Protein AF-X6K3E1-F1 (afdb_monomer)

Radius of gyration: 50.74 Å; Cα contacts (8 Å, |Δi|>4): 14; chains: 1; bounding box: 127×69×141 Å

Solvent-accessible surface area (backbone atoms only — not comparable to full-atom values): 9242 Å² total; per-residue (Å²): 135,86,85,82,91,82,85,83,83,79,70,87,75,93,77,82,92,71,85,92,72,85,76,89,68,77,78,76,69,74,72,79,69,75,82,66,54,70,68,58,50,52,51,52,53,44,52,52,51,44,54,40,48,75,72,67,48,88,66,53,75,69,54,48,52,50,35,52,56,58,49,54,62,47,53,59,51,51,53,53,50,50,52,55,54,52,53,53,48,54,57,49,50,54,52,51,50,53,51,51,52,53,50,52,53,50,54,53,53,51,53,50,53,51,50,52,53,52,50,52,53,56,69,71,60,63,76,75,81,78,76,74,83,79,82,86,82,82,92,76,91,81,133

Foldseek 3Di:
DDDDDDDDDPDDDPDDPDDPDDDPPPPPPPPPPPPDPPVNVLVVLLVVLLVCVVVVHDDDPVSVVSVVVVVVVVVVVVVVVCVVVVVVVVVVVVVVVVVVVVVVVVVVVVVVVVVVVVVVVVVVPDPPPPPPDDDDDDDDDDD

Mean predicted aligned error: 21.24 Å

pLDDT: mean 70.89, std 20.17, range [39.44, 98.12]

Sequence (143 aa):
MDPAGGKQMNGPSSKAIHAFDGAMTSINAPDATRYVPQEEMRRMEARALIGRHQRGERLTPDQATKVNRASAGRQTTCEALIMVVSDATKTLMVRVMLRVENEICRKLSNNEMDLDHLRSRSLGQSPRASAALMPGGEISKAA

Structure (mmCIF, N/CA/C/O backbone):
data_AF-X6K3E1-F1
#
_entry.id   AF-X6K3E1-F1
#
loop_
_atom_site.group_PDB
_atom_site.id
_atom_site.type_symbol
_atom_site.label_atom_id
_atom_site.label_alt_id
_atom_site.label_comp_id
_atom_site.label_asym_id
_atom_site.label_entity_id
_atom_site.label_seq_id
_atom_site.pdbx_PDB_ins_code
_atom_site.Cartn_x
_atom_site.Cartn_y
_atom_site.Cartn_z
_atom_site.occupancy
_atom_site.B_iso_or_equiv
_atom_site.auth_seq_id
_atom_site.auth_comp_id
_atom_site.auth_asym_id
_atom_site.auth_atom_id
_atom_site.pdbx_PDB_model_num
ATOM 1 N N . MET A 1 1 ? -27.771 -46.961 68.137 1.00 39.44 1 MET A N 1
ATOM 2 C CA . MET A 1 1 ? -27.033 -47.107 66.869 1.00 39.44 1 MET A CA 1
ATOM 3 C C . MET A 1 1 ? -28.040 -46.908 65.757 1.00 39.44 1 MET A C 1
ATOM 5 O O . MET A 1 1 ? -28.927 -47.740 65.647 1.00 39.44 1 MET A O 1
ATOM 9 N N . ASP A 1 2 ? -27.936 -45.823 64.995 1.00 47.94 2 ASP A N 1
ATOM 10 C CA . ASP A 1 2 ? -28.500 -45.782 63.638 1.00 47.94 2 ASP A CA 1
ATOM 11 C C . ASP A 1 2 ? -27.452 -46.372 62.682 1.00 47.94 2 ASP A C 1
ATOM 13 O O . ASP A 1 2 ? -26.254 -46.281 62.988 1.00 47.94 2 ASP A O 1
ATOM 17 N N . PRO A 1 3 ? -27.852 -46.979 61.545 1.00 52.53 3 PRO A N 1
ATOM 18 C CA . PRO A 1 3 ? -27.875 -46.144 60.340 1.00 52.53 3 PRO A CA 1
ATOM 19 C C . PRO A 1 3 ? -28.896 -46.512 59.233 1.00 52.53 3 PRO A C 1
ATOM 21 O O . PRO A 1 3 ? -29.304 -47.653 59.054 1.00 52.53 3 PRO A O 1
ATOM 24 N N . ALA A 1 4 ? -29.151 -45.488 58.408 1.00 44.34 4 ALA A N 1
ATOM 25 C CA . ALA A 1 4 ? -29.271 -45.507 56.941 1.00 44.34 4 ALA A CA 1
ATOM 26 C C . ALA A 1 4 ? -30.528 -46.090 56.248 1.00 44.34 4 ALA A C 1
ATOM 28 O O . ALA A 1 4 ? -30.617 -47.263 55.917 1.00 44.34 4 ALA A O 1
ATOM 29 N N . GLY A 1 5 ? -31.423 -45.176 55.849 1.00 45.31 5 GLY A N 1
ATOM 30 C CA . GLY A 1 5 ? -31.521 -44.697 54.458 1.00 45.31 5 GLY A CA 1
ATOM 31 C C . GLY A 1 5 ? -31.751 -45.708 53.322 1.00 45.31 5 GLY A C 1
ATOM 32 O O . GLY A 1 5 ? -30.819 -46.359 52.863 1.00 45.31 5 GLY A O 1
ATOM 33 N N . GLY A 1 6 ? -32.949 -45.672 52.726 1.00 45.75 6 GLY A N 1
ATOM 34 C CA . GLY A 1 6 ? -33.254 -46.282 51.426 1.00 45.75 6 GLY A CA 1
ATOM 35 C C . GLY A 1 6 ? -34.327 -45.490 50.669 1.00 45.75 6 GLY A C 1
ATOM 36 O O . GLY A 1 6 ? -35.471 -45.411 51.100 1.00 45.75 6 GLY A O 1
ATOM 37 N N . LYS A 1 7 ? -33.926 -44.864 49.558 1.00 55.94 7 LYS A N 1
ATOM 38 C CA . LYS A 1 7 ? -34.712 -43.984 48.675 1.00 55.94 7 LYS A CA 1
ATOM 39 C C . LYS A 1 7 ? -35.914 -44.708 48.042 1.00 55.94 7 LYS A C 1
ATOM 41 O O . LYS A 1 7 ? -35.719 -45.676 47.313 1.00 55.94 7 LYS A O 1
ATOM 46 N N . GLN A 1 8 ? -37.131 -44.182 48.211 1.00 49.69 8 GLN A N 1
ATOM 47 C CA . GLN A 1 8 ? -38.260 -44.507 47.327 1.00 49.69 8 GLN A CA 1
ATOM 48 C C . GLN A 1 8 ? -38.057 -43.806 45.975 1.00 49.69 8 GLN A C 1
ATOM 50 O O . GLN A 1 8 ? -38.070 -42.579 45.893 1.00 49.69 8 GLN A O 1
ATOM 55 N N . MET A 1 9 ? -37.853 -44.581 44.907 1.00 48.12 9 MET A N 1
ATOM 56 C CA . MET A 1 9 ? -37.953 -44.086 43.533 1.00 48.12 9 MET A CA 1
ATOM 57 C C . MET A 1 9 ? -39.432 -43.967 43.150 1.00 48.12 9 MET A C 1
ATOM 59 O O . MET A 1 9 ? -40.046 -44.954 42.755 1.00 48.12 9 MET A O 1
ATOM 63 N N . ASN A 1 10 ? -39.999 -42.763 43.225 1.00 51.59 10 ASN A N 1
ATOM 64 C CA . ASN A 1 10 ? -41.242 -42.453 42.520 1.00 51.59 10 ASN A CA 1
ATOM 65 C C . ASN A 1 10 ? -40.889 -42.080 41.077 1.00 51.59 10 ASN A C 1
ATOM 67 O O . ASN A 1 10 ? -40.448 -40.965 40.802 1.00 51.59 10 ASN A O 1
ATOM 71 N N . GLY A 1 11 ? -41.041 -43.040 40.161 1.00 49.06 11 GLY A N 1
ATOM 72 C CA . GLY A 1 11 ? -40.994 -42.771 38.724 1.00 49.06 11 GLY A CA 1
ATOM 73 C C . GLY A 1 11 ? -42.081 -41.759 38.327 1.00 49.06 11 GLY A C 1
ATOM 74 O O . GLY A 1 11 ? -43.126 -41.702 38.982 1.00 49.06 11 GLY A O 1
ATOM 75 N N . PRO A 1 12 ? -41.859 -40.934 37.289 1.00 53.28 12 PRO A N 1
ATOM 76 C CA . PRO A 1 12 ? -42.822 -39.914 36.896 1.00 53.28 12 PRO A CA 1
ATOM 77 C C . PRO A 1 12 ? -44.143 -40.568 36.463 1.00 53.28 12 PRO A C 1
ATOM 79 O O . PRO A 1 12 ? -44.213 -41.292 35.471 1.00 53.28 12 PRO A O 1
ATOM 82 N N . SER A 1 13 ? -45.189 -40.322 37.255 1.00 48.62 13 SER A N 1
ATOM 83 C CA . SER A 1 13 ? -46.559 -40.765 37.005 1.00 48.62 13 SER A CA 1
ATOM 84 C C . SER A 1 13 ? -47.082 -40.125 35.719 1.00 48.62 13 SER A C 1
ATOM 86 O O . SER A 1 13 ? -47.198 -38.904 35.609 1.00 48.62 13 SER A O 1
ATOM 88 N N . SER A 1 14 ? -47.377 -40.970 34.733 1.00 54.22 14 SER A N 1
ATOM 89 C CA . SER A 1 14 ? -47.824 -40.598 33.391 1.00 54.22 14 SER A CA 1
ATOM 90 C C . SER A 1 14 ? -49.304 -40.191 33.388 1.00 54.22 14 SER A C 1
ATOM 92 O O . SER A 1 14 ? -50.169 -40.927 32.917 1.00 54.22 14 SER A O 1
ATOM 94 N N . LYS A 1 15 ? -49.622 -39.032 33.980 1.00 51.81 15 LYS A N 1
ATOM 95 C CA . LYS A 1 15 ? -50.961 -38.421 33.930 1.00 51.81 15 LYS A CA 1
ATOM 96 C C . LYS A 1 15 ? -50.882 -36.897 33.905 1.00 51.81 15 LYS A C 1
ATOM 98 O O . LYS A 1 15 ? -51.015 -36.254 34.937 1.00 51.81 15 LYS A O 1
ATOM 103 N N . ALA A 1 16 ? -50.710 -36.341 32.710 1.00 50.12 16 ALA A N 1
ATOM 104 C CA . ALA A 1 16 ? -51.165 -34.992 32.375 1.00 50.12 16 ALA A CA 1
ATOM 105 C C . ALA A 1 16 ? -51.190 -34.810 30.847 1.00 50.12 16 ALA A C 1
ATOM 107 O O . ALA A 1 16 ? -50.424 -34.031 30.292 1.00 50.12 16 ALA A O 1
ATOM 108 N N . ILE A 1 17 ? -52.062 -35.541 30.146 1.00 50.56 17 ILE A N 1
ATOM 109 C CA . ILE A 1 17 ? -52.555 -35.066 28.846 1.00 50.56 17 ILE A CA 1
ATOM 110 C C . ILE A 1 17 ? -53.856 -34.335 29.164 1.00 50.56 17 ILE A C 1
ATOM 112 O O . ILE A 1 17 ? -54.919 -34.945 29.238 1.00 50.56 17 ILE A O 1
ATOM 116 N N . HIS A 1 18 ? -53.742 -33.040 29.452 1.00 44.06 18 HIS A N 1
ATOM 117 C CA . HIS A 1 18 ? -54.887 -32.142 29.531 1.00 44.06 18 HIS A CA 1
ATOM 118 C C . HIS A 1 18 ? -54.927 -31.292 28.261 1.00 44.06 18 HIS A C 1
ATOM 120 O O . HIS A 1 18 ? -53.900 -30.826 27.772 1.00 44.06 18 HIS A O 1
ATOM 126 N N . ALA A 1 19 ? -56.132 -31.211 27.707 1.00 43.41 19 ALA A N 1
ATOM 127 C CA . ALA A 1 19 ? -56.486 -30.694 26.399 1.00 43.41 19 ALA A CA 1
ATOM 128 C C . ALA A 1 19 ? -55.899 -29.306 26.094 1.00 43.41 19 ALA A C 1
ATOM 130 O O . ALA A 1 19 ? -56.062 -28.370 26.872 1.00 43.41 19 ALA A O 1
ATOM 131 N N . PHE A 1 20 ? -55.278 -29.176 24.921 1.00 39.69 20 PHE A N 1
ATOM 132 C CA . PHE A 1 20 ? -55.043 -27.887 24.279 1.00 39.69 20 PHE A CA 1
ATOM 133 C C . PHE A 1 20 ? -56.308 -27.508 23.503 1.00 39.69 20 PHE A C 1
ATOM 135 O O . PHE A 1 20 ? -56.482 -27.913 22.356 1.00 39.69 20 PHE A O 1
ATOM 142 N N . ASP A 1 21 ? -57.192 -26.754 24.150 1.00 44.72 21 ASP A N 1
ATOM 143 C CA . ASP A 1 21 ? -58.225 -25.962 23.487 1.00 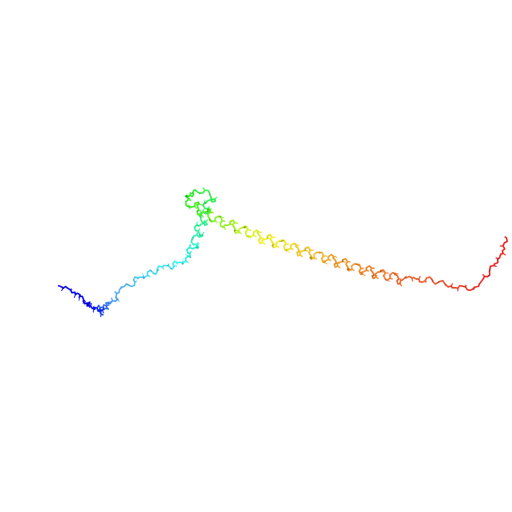44.72 21 ASP A CA 1
ATOM 144 C C . ASP A 1 21 ? -58.009 -24.494 23.873 1.00 44.72 21 ASP A C 1
ATOM 146 O O . ASP A 1 21 ? -57.859 -24.170 25.050 1.00 44.72 21 ASP A O 1
ATOM 150 N N . GLY A 1 22 ? -57.960 -23.624 22.867 1.00 46.22 22 GLY A N 1
ATOM 151 C CA . GLY A 1 22 ? -57.899 -22.175 23.042 1.00 46.22 22 GLY A CA 1
ATOM 152 C C . GLY A 1 22 ? -56.499 -21.567 23.200 1.00 46.22 22 GLY A C 1
ATOM 153 O O . GLY A 1 22 ? -55.802 -21.779 24.183 1.00 46.22 22 GLY A O 1
ATOM 154 N N . ALA A 1 23 ? -56.169 -20.688 22.248 1.00 42.69 23 ALA A N 1
ATOM 155 C CA . ALA A 1 23 ? -55.051 -19.740 22.229 1.00 42.69 23 ALA A CA 1
ATOM 156 C C . ALA A 1 23 ? -53.658 -20.302 21.874 1.00 42.69 23 ALA A C 1
ATOM 158 O O . ALA A 1 23 ? -52.780 -20.466 22.717 1.00 42.69 23 ALA A O 1
ATOM 159 N N . MET A 1 24 ? -53.383 -20.402 20.565 1.00 44.03 24 MET A N 1
ATOM 160 C CA . MET A 1 24 ? -52.052 -20.038 20.064 1.00 44.03 24 MET A CA 1
ATOM 161 C C . MET A 1 24 ? -51.813 -18.553 20.374 1.00 44.03 24 MET A C 1
ATOM 163 O O . MET A 1 24 ? -52.004 -17.682 19.527 1.00 44.03 24 MET A O 1
ATOM 167 N N . THR A 1 25 ? -51.397 -18.237 21.598 1.00 50.31 25 THR A N 1
ATOM 168 C CA . THR A 1 25 ? -50.588 -17.040 21.808 1.00 50.31 25 THR A CA 1
ATOM 169 C C . THR A 1 25 ? -49.290 -17.301 21.071 1.00 50.31 25 THR A C 1
ATOM 171 O O . THR A 1 25 ? -48.573 -18.243 21.417 1.00 50.31 25 THR A O 1
ATOM 174 N N . SER A 1 26 ? -49.032 -16.524 20.019 1.00 50.25 26 SER A N 1
ATOM 175 C CA . SER A 1 26 ? -47.771 -16.538 19.290 1.00 50.25 26 SER A CA 1
ATOM 176 C C . SER A 1 26 ? -46.632 -16.651 20.294 1.00 50.25 26 SER A C 1
ATOM 178 O O . SER A 1 26 ? -46.437 -15.756 21.121 1.00 50.25 26 SER A O 1
ATOM 180 N N . ILE A 1 27 ? -45.890 -17.753 20.245 1.00 48.09 27 ILE A N 1
ATOM 181 C CA . ILE A 1 27 ? -44.563 -17.771 20.834 1.00 48.09 27 ILE A CA 1
ATOM 182 C C . ILE A 1 27 ? -43.837 -16.671 20.067 1.00 48.09 27 ILE A C 1
ATOM 184 O O . ILE A 1 27 ? -43.539 -16.843 18.886 1.00 48.09 27 ILE A O 1
ATOM 188 N N . ASN A 1 28 ? -43.657 -15.509 20.699 1.00 48.97 28 ASN A N 1
ATOM 189 C CA . ASN A 1 28 ? -42.693 -14.515 20.260 1.00 48.97 28 ASN A CA 1
ATOM 190 C C . ASN A 1 28 ? -41.359 -15.255 20.259 1.00 48.97 28 ASN A C 1
ATOM 192 O O . ASN A 1 28 ? -40.692 -15.334 21.290 1.00 48.97 28 ASN A O 1
ATOM 196 N N . ALA A 1 29 ? -41.005 -15.873 19.132 1.00 47.12 29 ALA A N 1
ATOM 197 C CA . ALA A 1 29 ? -39.631 -16.232 18.875 1.00 47.12 29 ALA A CA 1
ATOM 198 C C . ALA A 1 29 ? -38.879 -14.909 19.039 1.00 47.12 29 ALA A C 1
ATOM 200 O O . ALA A 1 29 ? -39.219 -13.960 18.324 1.00 47.12 29 ALA A O 1
ATOM 201 N N . PRO A 1 30 ? -37.977 -14.769 20.031 1.00 51.47 30 PRO A N 1
ATOM 202 C CA . PRO A 1 30 ? -37.182 -13.565 20.119 1.00 51.47 30 PRO A CA 1
ATOM 203 C C . PRO A 1 30 ? -36.501 -13.439 18.766 1.00 51.47 30 PRO A C 1
ATOM 205 O O . PRO A 1 30 ? -35.805 -14.362 18.333 1.00 51.47 30 PRO A O 1
ATOM 208 N N . ASP A 1 31 ? -36.832 -12.340 18.090 1.00 50.19 31 ASP A N 1
ATOM 209 C CA . ASP A 1 31 ? -36.294 -11.944 16.801 1.00 50.19 31 ASP A CA 1
ATOM 210 C C . ASP A 1 31 ? -34.815 -12.300 16.813 1.00 50.19 31 ASP A C 1
ATOM 212 O O . ASP A 1 31 ? -34.125 -11.943 17.776 1.00 50.19 31 ASP A O 1
ATOM 216 N N . ALA A 1 32 ? -34.386 -13.133 15.861 1.00 48.12 32 ALA A N 1
ATOM 217 C CA . ALA A 1 32 ? -33.066 -13.737 15.859 1.00 48.12 32 ALA A CA 1
ATOM 218 C C . ALA A 1 32 ? -32.044 -12.606 15.915 1.00 48.12 32 ALA A C 1
ATOM 220 O O . ALA A 1 32 ? -31.689 -12.004 14.901 1.00 48.12 32 ALA A O 1
ATOM 221 N N . THR A 1 33 ? -31.622 -12.278 17.135 1.00 55.44 33 THR A N 1
ATOM 222 C CA . THR A 1 33 ? -30.637 -11.254 17.412 1.00 55.44 33 THR A CA 1
ATOM 223 C C . THR A 1 33 ? -29.407 -11.746 16.695 1.00 55.44 33 THR A C 1
ATOM 225 O O . THR A 1 33 ? -28.785 -12.730 17.090 1.00 55.44 33 THR A O 1
ATOM 228 N N . ARG A 1 34 ? -29.145 -11.124 15.545 1.00 58.59 34 ARG A N 1
ATOM 229 C CA . ARG A 1 34 ? -27.984 -11.361 14.704 1.00 58.59 34 ARG A CA 1
ATOM 230 C C . ARG A 1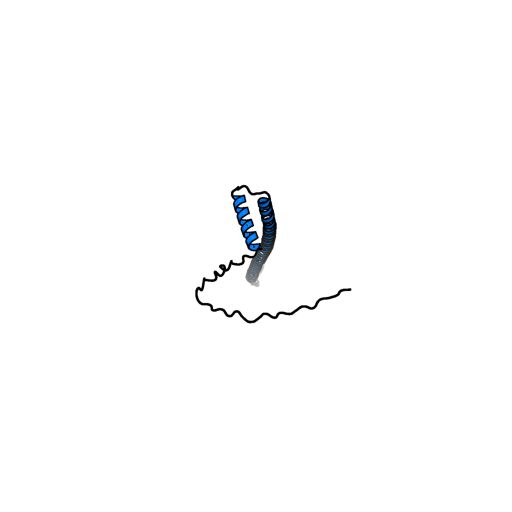 34 ? -26.799 -11.419 15.654 1.00 58.59 34 ARG A C 1
ATOM 232 O O . ARG A 1 34 ? -26.464 -10.396 16.244 1.00 58.59 34 ARG A O 1
ATOM 239 N N . TYR A 1 35 ? -26.261 -12.615 15.897 1.00 60.00 35 TYR A N 1
ATOM 240 C CA . TYR A 1 35 ? -25.171 -12.791 16.845 1.00 60.00 35 TYR A CA 1
ATOM 241 C C . TYR A 1 35 ? -24.000 -11.984 16.301 1.00 60.00 35 TYR A C 1
ATOM 243 O O . TYR A 1 35 ? -23.347 -12.395 15.346 1.00 60.00 35 TYR A O 1
ATOM 251 N N . VAL A 1 36 ? -23.801 -10.786 16.845 1.00 64.81 36 VAL A N 1
ATOM 252 C CA . VAL A 1 36 ? -22.625 -9.979 16.562 1.00 64.81 36 VAL A CA 1
ATOM 253 C C . VAL A 1 36 ? -21.546 -10.551 17.466 1.00 64.81 36 VAL A C 1
ATOM 255 O O . VAL A 1 36 ? -21.695 -10.474 18.692 1.00 64.81 36 VAL A O 1
ATOM 258 N N . PRO A 1 37 ? -20.477 -11.149 16.912 1.00 81.69 37 PRO A N 1
ATOM 259 C CA . PRO A 1 37 ? -19.375 -11.637 17.720 1.00 81.69 37 PRO A CA 1
ATOM 260 C C . PRO A 1 37 ? -18.907 -10.532 18.669 1.00 81.69 37 PRO A C 1
ATOM 262 O O . PRO A 1 37 ? -18.795 -9.369 18.278 1.00 81.69 37 PRO A O 1
ATOM 265 N N . GLN A 1 38 ? -18.623 -10.880 19.923 1.00 79.06 38 GLN A N 1
ATOM 266 C CA . GLN A 1 38 ? -18.289 -9.912 20.978 1.00 79.06 38 GLN A CA 1
ATOM 267 C C . GLN A 1 38 ? -17.149 -8.951 20.577 1.00 79.06 38 GLN A C 1
ATOM 269 O O . GLN A 1 38 ? -17.113 -7.791 20.986 1.00 79.06 38 GLN A O 1
ATOM 274 N N . GLU A 1 39 ? -16.233 -9.424 19.733 1.00 75.50 39 GLU A N 1
ATOM 275 C CA . GLU A 1 39 ? -15.142 -8.636 19.161 1.00 75.50 39 GLU A CA 1
ATOM 276 C C . GLU A 1 39 ? -15.619 -7.576 18.151 1.00 75.50 39 GLU A C 1
ATOM 278 O O . GLU A 1 39 ? -15.093 -6.465 18.117 1.00 75.50 39 GLU A O 1
ATOM 283 N N . GLU A 1 40 ? -16.641 -7.868 17.350 1.00 79.75 40 GLU A N 1
ATOM 284 C CA . GLU A 1 40 ? -17.221 -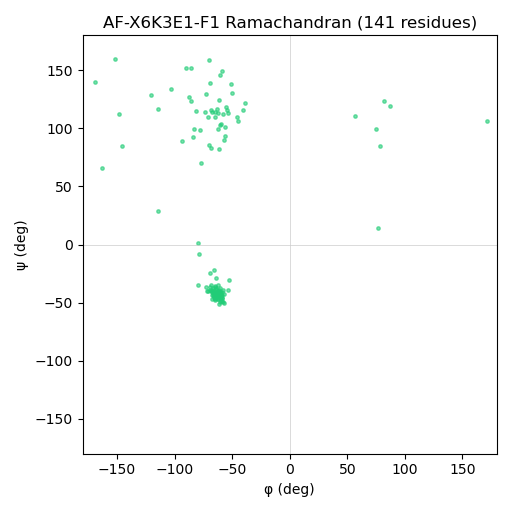6.905 16.412 1.00 79.75 40 GLU A CA 1
ATOM 285 C C . GLU A 1 40 ? -17.993 -5.803 17.150 1.00 79.75 40 GLU A C 1
ATOM 287 O O . GLU A 1 40 ? -17.829 -4.621 16.838 1.00 79.75 40 GLU A O 1
ATOM 292 N N . MET A 1 41 ? -18.729 -6.164 18.204 1.00 82.19 41 MET A N 1
ATOM 293 C CA . MET A 1 41 ? -19.396 -5.200 19.086 1.00 82.19 41 MET A CA 1
ATOM 294 C C . MET A 1 41 ? -18.378 -4.261 19.749 1.00 82.19 41 MET A C 1
ATOM 296 O O . MET A 1 41 ? -18.507 -3.038 19.678 1.00 82.19 41 MET A O 1
ATOM 300 N N . ARG A 1 42 ? -17.283 -4.823 20.276 1.00 80.62 42 ARG A N 1
A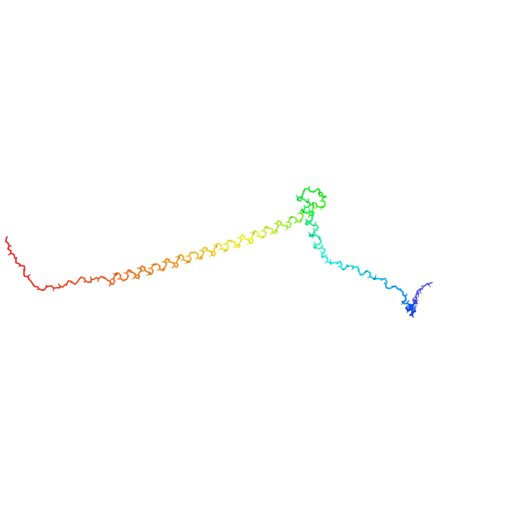TOM 301 C CA . ARG A 1 42 ? -16.164 -4.060 20.849 1.00 80.62 42 ARG A CA 1
ATOM 302 C C . ARG A 1 42 ? -15.537 -3.096 19.836 1.00 80.62 42 ARG A C 1
ATOM 304 O O . ARG A 1 42 ? -15.209 -1.959 20.183 1.00 80.62 42 ARG A O 1
ATOM 311 N N . ARG A 1 43 ? -15.372 -3.516 18.575 1.00 80.38 43 ARG A N 1
ATOM 312 C CA . ARG A 1 43 ? -14.855 -2.653 17.495 1.00 80.38 43 ARG A CA 1
ATOM 313 C C . ARG A 1 43 ? -15.817 -1.524 17.154 1.00 80.38 43 ARG A C 1
ATOM 315 O O . ARG A 1 43 ? -15.364 -0.407 16.900 1.00 80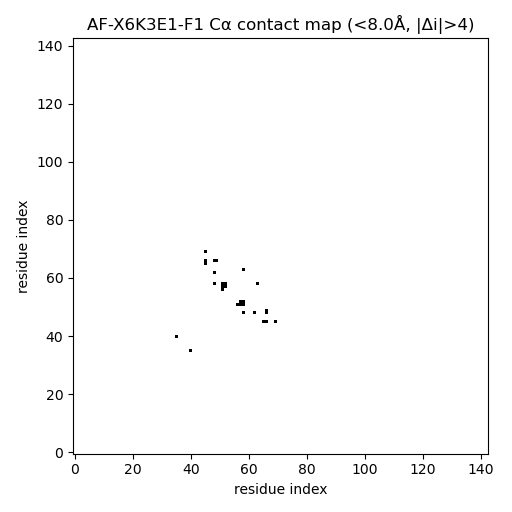.38 43 ARG A O 1
ATOM 322 N N . MET A 1 44 ? -17.117 -1.798 17.139 1.00 83.00 44 MET A N 1
ATOM 323 C CA . MET A 1 44 ? -18.145 -0.797 16.871 1.00 83.00 44 MET A CA 1
ATOM 324 C C . MET A 1 44 ? -18.173 0.274 17.969 1.00 83.00 44 MET A C 1
ATOM 326 O O . MET A 1 44 ? -18.107 1.465 17.662 1.00 83.00 44 MET A O 1
ATOM 330 N N . GLU A 1 45 ? -18.144 -0.140 19.238 1.00 85.81 45 GLU A N 1
ATOM 331 C CA . GLU A 1 45 ? -18.047 0.766 20.389 1.00 85.81 45 GLU A CA 1
ATOM 332 C C . GLU A 1 45 ? -16.781 1.630 20.340 1.00 85.81 45 GLU A C 1
ATOM 334 O O . GLU A 1 45 ? -16.843 2.847 20.522 1.00 85.81 45 GLU A O 1
ATOM 339 N N . ALA A 1 46 ? -15.624 1.028 20.042 1.00 83.94 46 ALA A N 1
ATOM 340 C CA . ALA A 1 46 ? -14.366 1.761 19.933 1.00 83.94 46 ALA A CA 1
ATOM 341 C C . ALA A 1 46 ? -14.410 2.814 18.813 1.00 83.94 46 ALA A C 1
ATOM 343 O O . ALA A 1 46 ? -13.953 3.940 19.006 1.00 83.94 46 ALA A O 1
ATOM 344 N N . ARG A 1 47 ? -14.999 2.484 17.654 1.00 84.94 47 ARG A N 1
ATOM 345 C CA . ARG A 1 47 ? -15.181 3.435 16.542 1.00 84.94 47 ARG A CA 1
ATOM 346 C C . ARG A 1 47 ? -16.099 4.593 16.930 1.00 84.94 47 ARG A C 1
ATOM 348 O O . ARG A 1 47 ? -15.776 5.737 16.619 1.00 84.94 47 ARG A O 1
ATOM 355 N N . ALA A 1 48 ? -17.194 4.314 17.637 1.00 87.75 48 ALA A N 1
ATOM 356 C CA . ALA A 1 48 ? -18.101 5.347 18.126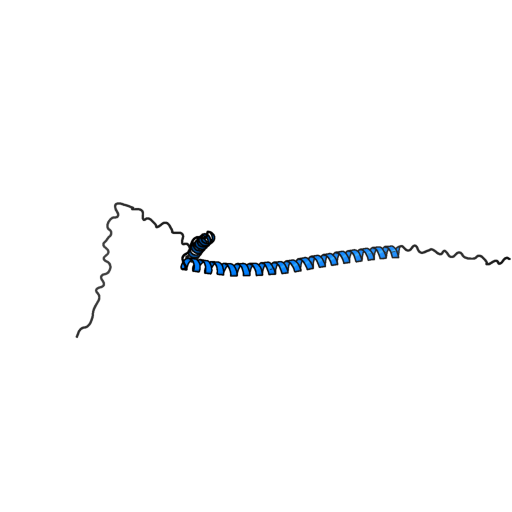 1.00 87.75 48 ALA A CA 1
ATOM 357 C C . ALA A 1 48 ? -17.400 6.295 19.115 1.00 87.75 48 ALA A C 1
ATOM 359 O O . ALA A 1 48 ? -17.511 7.514 18.980 1.00 87.75 48 ALA A O 1
ATOM 360 N N . LEU A 1 49 ? -16.619 5.755 20.058 1.00 90.62 49 LEU A N 1
ATOM 361 C CA . LEU A 1 49 ? -15.845 6.551 21.017 1.00 90.62 49 LEU A CA 1
ATOM 362 C C . LEU A 1 49 ? -14.766 7.407 20.342 1.00 90.62 49 LEU A C 1
ATOM 364 O O . LEU A 1 49 ? -14.613 8.571 20.701 1.00 90.62 49 LEU A O 1
ATOM 368 N N . ILE A 1 50 ? -14.064 6.873 19.337 1.00 87.38 50 ILE A N 1
ATOM 369 C CA . ILE A 1 50 ? -13.100 7.645 18.534 1.00 87.38 50 ILE A CA 1
ATOM 370 C C . ILE A 1 50 ? -13.806 8.803 17.816 1.00 87.38 50 ILE A C 1
ATOM 372 O O . ILE A 1 50 ? -13.309 9.925 17.841 1.00 87.38 50 ILE A O 1
ATOM 376 N N . GLY A 1 51 ? -14.979 8.563 17.222 1.00 86.00 51 GLY A N 1
ATOM 377 C CA . GLY A 1 51 ? -15.757 9.615 16.562 1.00 86.00 51 GLY A CA 1
ATOM 378 C C . GLY A 1 51 ? -16.200 10.722 17.526 1.00 86.00 51 GLY A C 1
ATOM 379 O O . GLY A 1 51 ? -16.115 11.898 17.187 1.00 86.00 51 GLY A O 1
ATOM 380 N N . ARG A 1 52 ? -16.618 10.362 18.747 1.00 88.62 52 ARG A N 1
ATOM 381 C CA . ARG A 1 52 ? -16.935 11.330 19.816 1.00 88.62 52 ARG A CA 1
ATOM 382 C C . ARG A 1 52 ? -15.704 12.136 20.231 1.00 88.62 52 ARG A C 1
ATOM 384 O O . ARG A 1 52 ? -15.780 13.357 20.329 1.00 88.62 52 ARG A O 1
ATOM 391 N N . HIS A 1 53 ? -14.564 11.467 20.402 1.00 88.19 53 HIS A N 1
ATOM 392 C CA . HIS A 1 53 ? -13.296 12.116 20.731 1.00 88.19 53 HIS A CA 1
ATOM 393 C C . HIS A 1 53 ? -12.869 13.135 19.663 1.00 88.19 53 HIS A C 1
ATOM 395 O O . HIS A 1 53 ? -12.501 14.254 20.000 1.00 88.19 53 HIS A O 1
ATOM 401 N N . GLN A 1 54 ? -12.978 12.780 18.377 1.00 86.94 54 GLN A N 1
ATOM 402 C CA . GLN A 1 54 ? -12.640 13.663 17.251 1.00 86.94 54 GLN A CA 1
ATOM 403 C C . GLN A 1 54 ? -13.539 14.902 17.162 1.00 86.94 54 GLN A C 1
ATOM 405 O O . GLN A 1 54 ? -13.091 15.949 16.708 1.00 86.94 54 GLN A O 1
ATOM 410 N N . ARG A 1 55 ? -14.791 14.802 17.622 1.00 91.81 55 ARG A N 1
ATOM 411 C CA . ARG A 1 55 ? -15.713 15.942 17.738 1.00 91.81 55 ARG A CA 1
ATOM 412 C C . ARG A 1 55 ? -15.474 16.804 18.983 1.00 91.81 55 ARG A C 1
ATOM 414 O O . ARG A 1 55 ? -16.211 17.759 19.199 1.00 91.81 55 ARG A O 1
ATOM 421 N N . GLY A 1 56 ? -14.479 16.473 19.809 1.00 86.19 56 GLY A N 1
ATOM 422 C CA . GLY A 1 56 ? -14.169 17.200 21.041 1.00 86.19 56 GLY A CA 1
ATOM 423 C C . GLY A 1 56 ? -15.126 16.909 22.200 1.00 86.19 56 GLY A C 1
ATOM 424 O O . GLY A 1 56 ? -15.132 17.643 23.186 1.00 86.19 56 GLY A O 1
ATOM 425 N N . GLU A 1 57 ? -15.940 15.851 22.118 1.00 90.06 57 GLU A N 1
ATOM 426 C CA . GLU A 1 57 ? -16.825 15.475 23.219 1.00 90.06 57 GLU A CA 1
ATOM 427 C C . GLU A 1 57 ? -16.017 14.952 24.415 1.00 90.06 57 GLU A C 1
ATOM 429 O O . GLU A 1 57 ? -15.076 14.164 24.269 1.00 90.06 57 GLU A O 1
ATOM 434 N N . ARG A 1 58 ? -16.416 15.352 25.628 1.00 89.69 58 ARG A N 1
ATOM 435 C CA . ARG A 1 58 ? -15.760 14.905 26.859 1.00 89.69 58 ARG A CA 1
ATOM 436 C C . ARG A 1 58 ? -16.020 13.414 27.078 1.00 89.69 58 ARG A C 1
ATOM 438 O O . ARG A 1 58 ? -17.156 12.991 27.284 1.00 89.69 58 ARG A O 1
ATOM 445 N N . LEU A 1 59 ? -14.949 12.629 27.047 1.00 89.75 59 LEU A N 1
ATOM 446 C CA . LEU A 1 59 ? -14.969 11.209 27.378 1.00 89.75 59 LEU A CA 1
ATOM 447 C C . LEU A 1 59 ? -14.707 10.997 28.869 1.00 89.75 59 LEU A C 1
ATOM 449 O O . LEU A 1 59 ? -14.006 11.784 29.510 1.00 89.75 59 LEU A O 1
ATOM 453 N N . THR A 1 60 ? -15.238 9.906 29.418 1.00 92.19 60 THR A N 1
ATOM 454 C CA . THR A 1 60 ? -14.826 9.447 30.750 1.00 92.19 60 THR A CA 1
ATOM 455 C C . THR A 1 60 ? -13.390 8.898 30.709 1.00 92.19 60 THR A C 1
ATOM 457 O O . THR A 1 60 ? -12.922 8.497 29.637 1.00 92.19 60 THR A O 1
ATOM 460 N N . PRO A 1 61 ? -12.674 8.828 31.847 1.00 90.19 61 PRO A N 1
ATOM 461 C CA . PRO A 1 61 ? -11.318 8.265 31.893 1.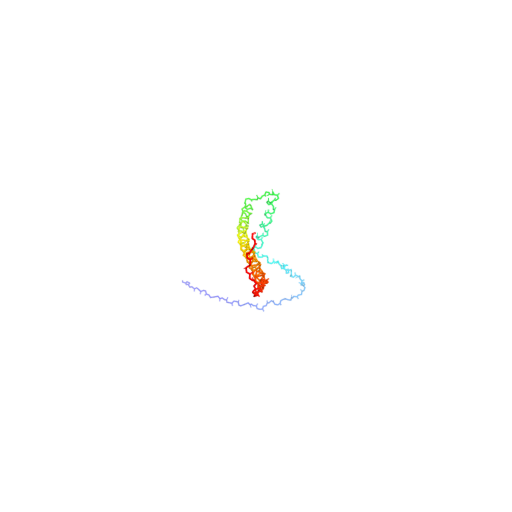00 90.19 61 PRO A CA 1
ATOM 462 C C . PRO A 1 61 ? -11.2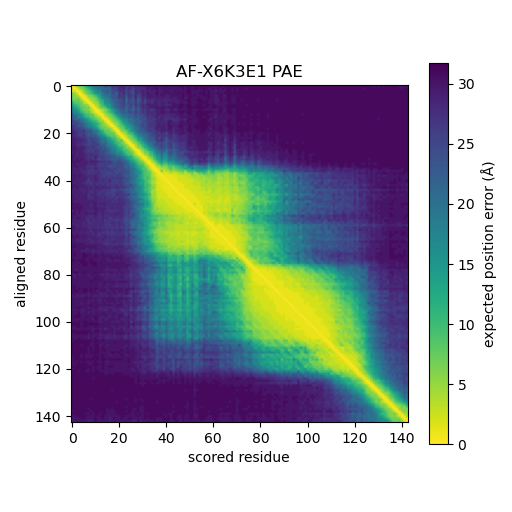18 6.847 31.302 1.00 90.19 61 PRO A C 1
ATOM 464 O O . PRO A 1 61 ? -10.299 6.539 30.536 1.00 90.19 61 PRO A O 1
ATOM 467 N N . ASP A 1 62 ? -12.219 6.004 31.563 1.00 89.44 62 ASP A N 1
ATOM 468 C CA . ASP A 1 62 ? -12.282 4.641 31.023 1.00 89.44 62 ASP A CA 1
ATOM 469 C C . ASP A 1 62 ? -12.487 4.628 29.503 1.00 89.44 62 ASP A C 1
ATOM 471 O O . ASP A 1 62 ? -11.879 3.833 28.781 1.00 89.44 62 ASP A O 1
ATOM 475 N N . GLN A 1 63 ? -13.320 5.537 28.987 1.00 89.50 63 GLN A N 1
ATOM 476 C CA . GLN A 1 63 ? -13.550 5.699 27.550 1.00 89.50 63 GLN A CA 1
ATOM 477 C C . GLN A 1 63 ? -12.299 6.222 26.837 1.00 89.50 63 GLN A C 1
ATOM 479 O O . GLN A 1 63 ? -11.956 5.718 25.768 1.00 89.50 63 GLN A O 1
ATOM 484 N N . ALA A 1 64 ? -11.582 7.172 27.440 1.00 86.12 64 ALA A N 1
ATOM 485 C CA . ALA A 1 64 ? -10.317 7.678 26.914 1.00 86.12 64 ALA A CA 1
ATOM 486 C C . ALA A 1 64 ? -9.253 6.570 26.851 1.00 86.12 64 ALA A C 1
ATOM 488 O O . ALA A 1 64 ? -8.579 6.411 25.836 1.00 86.12 64 ALA A O 1
ATOM 489 N N . THR A 1 65 ? -9.170 5.725 27.882 1.00 86.00 65 THR A N 1
ATOM 490 C CA . THR A 1 65 ? -8.273 4.557 27.895 1.00 86.00 65 THR A CA 1
ATOM 491 C C . THR A 1 65 ? -8.589 3.577 26.760 1.00 86.00 65 THR A C 1
ATOM 493 O O . THR A 1 65 ? -7.680 3.083 26.087 1.00 86.00 65 THR A O 1
ATOM 496 N N . LYS A 1 66 ? -9.878 3.318 26.497 1.00 84.75 66 LYS A N 1
ATOM 497 C CA . LYS A 1 66 ? -10.316 2.478 25.368 1.00 84.75 66 LYS A CA 1
ATOM 498 C C . LYS A 1 66 ? -9.926 3.084 24.016 1.00 84.75 66 LYS A C 1
ATOM 500 O O . LYS A 1 66 ? -9.429 2.355 23.158 1.00 84.75 66 LYS A O 1
ATOM 505 N N . VAL A 1 67 ? -10.104 4.395 23.840 1.00 84.25 67 VAL A N 1
ATOM 506 C CA . VAL A 1 67 ? -9.692 5.118 22.625 1.00 84.25 67 VAL A CA 1
ATOM 507 C C . VAL A 1 67 ? -8.179 5.045 22.435 1.00 84.25 67 VAL A C 1
ATOM 509 O O . VAL A 1 67 ? -7.732 4.671 21.357 1.00 84.25 67 VAL A O 1
ATOM 512 N N . ASN A 1 68 ? -7.388 5.298 23.479 1.00 82.62 68 ASN A N 1
ATOM 513 C CA . ASN A 1 68 ? -5.926 5.240 23.409 1.00 82.62 68 ASN A CA 1
ATOM 514 C C . ASN A 1 68 ? -5.423 3.849 23.006 1.00 82.62 68 ASN A C 1
ATOM 516 O O . ASN A 1 68 ? -4.581 3.731 22.118 1.00 82.62 68 ASN A O 1
ATOM 520 N N . ARG A 1 69 ? -5.989 2.783 23.588 1.00 79.81 69 ARG A N 1
ATOM 521 C CA . ARG A 1 69 ? -5.643 1.400 23.227 1.00 79.81 69 ARG A CA 1
ATOM 522 C C . ARG A 1 69 ? -6.010 1.074 21.773 1.00 79.81 69 ARG A C 1
ATOM 524 O O . ARG A 1 69 ? -5.224 0.443 21.072 1.00 79.81 69 ARG A O 1
ATOM 531 N N . ALA A 1 70 ? -7.179 1.518 21.306 1.00 76.25 70 ALA A N 1
ATOM 532 C CA . ALA A 1 70 ? -7.610 1.320 19.922 1.00 76.25 70 ALA A CA 1
ATOM 533 C C . ALA A 1 70 ? -6.762 2.122 18.915 1.00 76.25 70 ALA A C 1
ATOM 535 O O . ALA A 1 70 ? -6.499 1.644 17.812 1.00 76.25 70 ALA A O 1
ATOM 536 N N . SER A 1 71 ? -6.315 3.320 19.294 1.00 71.62 71 SER A N 1
ATOM 537 C CA . SER A 1 71 ? -5.444 4.177 18.484 1.00 71.62 71 SER A CA 1
ATOM 538 C C . SER A 1 71 ? -4.015 3.640 18.401 1.00 71.62 71 SER A C 1
ATOM 540 O O . SER A 1 71 ? -3.441 3.628 17.314 1.00 71.62 71 SER A O 1
ATOM 542 N N . ALA A 1 72 ? -3.464 3.118 19.501 1.00 66.94 72 ALA A N 1
ATOM 543 C CA . ALA A 1 72 ? -2.144 2.484 19.515 1.00 66.94 72 ALA A CA 1
ATOM 544 C C . ALA A 1 72 ? -2.083 1.271 18.568 1.00 66.94 72 ALA A C 1
ATOM 546 O O . ALA A 1 72 ? -1.135 1.125 17.803 1.00 66.94 72 ALA A O 1
ATOM 547 N N . GLY A 1 73 ? -3.142 0.453 18.529 1.00 65.00 73 GLY A N 1
ATOM 548 C CA . GLY A 1 73 ? -3.247 -0.658 17.575 1.00 65.00 73 GLY A CA 1
ATOM 549 C C . GLY A 1 73 ? -3.340 -0.227 16.103 1.00 65.00 73 GLY A C 1
ATOM 550 O O . GLY A 1 73 ? -3.020 -1.017 15.223 1.00 65.00 73 GLY A O 1
ATOM 551 N N . ARG A 1 74 ? -3.753 1.015 15.805 1.00 62.47 74 ARG A N 1
ATOM 552 C CA . ARG A 1 74 ? -3.717 1.560 14.435 1.00 62.47 74 ARG A CA 1
ATOM 553 C C . ARG A 1 74 ? -2.325 2.040 14.037 1.00 62.47 74 ARG A C 1
ATOM 555 O O . ARG A 1 74 ? -1.959 1.901 12.872 1.00 62.47 74 ARG A O 1
ATOM 562 N N . GLN A 1 75 ? -1.556 2.587 14.978 1.00 60.88 75 GLN A N 1
ATOM 563 C CA . GLN A 1 75 ? -0.195 3.061 14.705 1.00 60.88 75 GLN A CA 1
ATOM 564 C C . GLN A 1 75 ? 0.699 1.916 14.219 1.00 60.88 75 GLN A C 1
ATOM 566 O O . GLN A 1 75 ? 1.318 2.042 13.166 1.00 60.88 75 GLN A O 1
ATOM 571 N N . THR A 1 76 ? 0.635 0.755 14.877 1.00 65.06 76 THR A N 1
ATOM 572 C CA . THR A 1 76 ? 1.398 -0.436 14.465 1.00 65.06 76 THR A CA 1
ATOM 573 C C . THR A 1 76 ? 1.005 -0.941 13.072 1.00 65.06 76 THR A C 1
ATOM 575 O O . THR A 1 76 ? 1.856 -1.391 12.307 1.00 65.06 76 THR A O 1
ATOM 578 N N . THR A 1 77 ? -0.273 -0.826 12.686 1.00 71.88 77 THR A N 1
ATOM 579 C CA . THR A 1 77 ? -0.720 -1.203 11.334 1.00 71.88 77 THR A CA 1
ATOM 580 C C . THR A 1 77 ? -0.272 -0.218 10.256 1.00 71.88 77 THR A C 1
ATOM 582 O O . THR A 1 77 ? 0.087 -0.648 9.163 1.00 71.88 77 THR A O 1
ATOM 585 N N . CYS A 1 78 ? -0.248 1.088 10.544 1.00 77.56 78 CYS A N 1
ATOM 586 C CA . CYS A 1 78 ? 0.258 2.084 9.597 1.00 77.56 78 CYS A CA 1
ATOM 587 C C . CYS A 1 78 ? 1.761 1.915 9.366 1.00 77.56 78 CYS A C 1
ATOM 589 O O . CYS A 1 78 ? 2.198 1.940 8.220 1.00 77.56 78 CYS A O 1
ATOM 591 N N . GLU A 1 79 ? 2.542 1.688 10.423 1.00 78.00 79 GLU A N 1
ATOM 592 C CA . GLU A 1 79 ? 3.980 1.418 10.312 1.00 78.00 79 GLU A CA 1
ATOM 593 C C . GLU A 1 79 ? 4.259 0.171 9.467 1.00 78.00 79 GLU A C 1
ATOM 595 O O . GLU A 1 79 ? 5.080 0.214 8.551 1.00 78.00 79 GLU A O 1
ATOM 600 N N . ALA A 1 80 ? 3.513 -0.915 9.695 1.00 79.69 80 ALA A N 1
ATOM 601 C CA . ALA A 1 80 ? 3.617 -2.126 8.884 1.00 79.69 80 ALA A CA 1
ATOM 602 C C . ALA A 1 80 ? 3.298 -1.870 7.400 1.00 79.69 80 ALA A C 1
ATOM 604 O O . ALA A 1 80 ? 4.030 -2.329 6.522 1.00 79.69 80 ALA A O 1
ATOM 605 N N . LEU A 1 81 ? 2.245 -1.100 7.105 1.00 88.44 81 LEU A N 1
ATOM 606 C CA . LEU A 1 81 ? 1.895 -0.732 5.730 1.00 88.44 81 LEU A CA 1
ATOM 607 C C . LEU A 1 81 ? 2.969 0.147 5.078 1.00 88.44 81 LEU A C 1
ATOM 609 O O . LEU A 1 81 ? 3.304 -0.070 3.915 1.00 88.44 81 LEU A O 1
ATOM 613 N N . ILE A 1 82 ? 3.541 1.100 5.818 1.00 91.38 82 ILE A N 1
ATOM 614 C CA . ILE A 1 82 ? 4.629 1.957 5.330 1.00 91.38 82 ILE A CA 1
ATOM 615 C C . ILE A 1 82 ? 5.852 1.113 4.965 1.00 91.38 82 ILE A C 1
ATOM 617 O O . ILE A 1 82 ? 6.430 1.326 3.901 1.00 91.38 82 ILE A O 1
ATOM 621 N N . MET A 1 83 ? 6.221 0.132 5.794 1.00 90.75 83 MET A N 1
ATOM 622 C CA . MET A 1 83 ? 7.333 -0.775 5.490 1.00 90.75 83 MET A CA 1
ATOM 623 C C . MET A 1 83 ? 7.081 -1.569 4.203 1.00 90.75 83 MET A C 1
ATOM 625 O O . MET A 1 83 ? 7.921 -1.555 3.305 1.00 90.75 83 MET A O 1
ATOM 629 N N . VAL A 1 84 ? 5.901 -2.186 4.065 1.00 93.12 84 VAL A N 1
ATOM 630 C CA . VAL A 1 84 ? 5.546 -2.980 2.873 1.00 93.12 84 VAL A CA 1
ATOM 631 C C . VAL A 1 84 ? 5.551 -2.124 1.603 1.00 93.12 84 VAL A C 1
ATOM 633 O O . VAL A 1 84 ? 6.110 -2.531 0.583 1.00 93.12 84 VAL A O 1
ATOM 636 N N . VAL A 1 85 ? 4.962 -0.926 1.653 1.00 93.81 85 VAL A N 1
ATOM 637 C CA . VAL A 1 85 ? 4.929 -0.007 0.504 1.00 93.81 85 VAL A CA 1
ATOM 638 C C . VAL A 1 85 ? 6.333 0.492 0.159 1.00 93.81 85 VAL A C 1
ATOM 640 O O . VAL A 1 85 ? 6.693 0.543 -1.019 1.00 93.81 85 VAL A O 1
ATOM 643 N N . SER A 1 86 ? 7.144 0.830 1.165 1.00 95.81 86 SER A N 1
ATOM 644 C CA . SER A 1 86 ? 8.527 1.280 0.977 1.00 95.81 86 SER A CA 1
ATOM 645 C C . SER A 1 86 ? 9.367 0.212 0.280 1.00 95.81 86 SER A C 1
ATOM 647 O O . SER A 1 86 ? 10.018 0.495 -0.728 1.00 95.81 86 SER A O 1
ATOM 649 N N . ASP A 1 87 ? 9.298 -1.033 0.745 1.00 95.38 87 ASP A N 1
ATOM 650 C CA . ASP A 1 87 ? 10.068 -2.128 0.159 1.00 95.38 87 ASP A CA 1
ATOM 651 C C . ASP A 1 87 ? 9.606 -2.467 -1.259 1.00 95.38 87 ASP A C 1
ATOM 653 O O . ASP A 1 87 ? 10.437 -2.560 -2.166 1.00 95.38 87 ASP A O 1
ATOM 657 N N . ALA A 1 88 ? 8.293 -2.525 -1.506 1.00 95.31 88 ALA A N 1
ATOM 658 C CA . ALA A 1 88 ? 7.762 -2.718 -2.855 1.00 95.31 88 ALA A CA 1
ATOM 659 C C . ALA A 1 88 ? 8.233 -1.619 -3.827 1.00 95.31 88 ALA A C 1
ATOM 661 O O . ALA A 1 88 ? 8.576 -1.910 -4.979 1.00 95.31 88 ALA A O 1
ATOM 662 N N . THR A 1 89 ? 8.299 -0.370 -3.355 1.00 97.06 89 THR A N 1
ATOM 663 C CA . THR A 1 89 ? 8.757 0.783 -4.143 1.00 97.06 89 THR A CA 1
ATOM 664 C C . THR A 1 89 ? 10.237 0.661 -4.499 1.00 97.06 89 THR A C 1
ATOM 666 O O . THR A 1 89 ? 10.596 0.807 -5.669 1.00 97.06 89 THR A O 1
ATOM 669 N N . LYS A 1 90 ? 11.098 0.309 -3.534 1.00 97.06 90 LYS A N 1
ATOM 670 C CA . LYS A 1 90 ? 12.531 0.069 -3.786 1.00 97.06 90 LYS A CA 1
ATOM 671 C C . LYS A 1 90 ? 12.732 -1.046 -4.812 1.00 97.06 90 LYS A C 1
ATOM 673 O O . LYS A 1 90 ? 13.4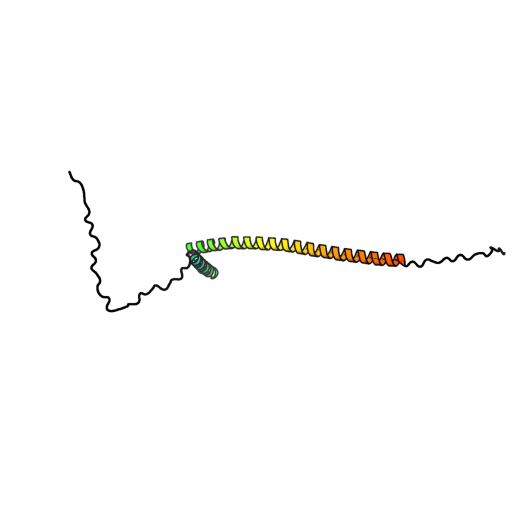83 -0.880 -5.771 1.00 97.06 90 LYS A O 1
ATOM 678 N N . THR A 1 91 ? 12.019 -2.164 -4.666 1.00 97.44 91 THR A N 1
ATOM 679 C CA . THR A 1 91 ? 12.106 -3.291 -5.607 1.00 97.44 91 THR A CA 1
ATOM 680 C C . THR A 1 91 ? 11.608 -2.922 -7.005 1.00 97.44 91 THR A C 1
ATOM 682 O O . THR A 1 91 ? 12.136 -3.413 -8.005 1.00 97.44 91 THR A O 1
ATOM 685 N N . LEU A 1 92 ? 10.568 -2.092 -7.116 1.00 97.56 92 LEU A N 1
ATOM 686 C CA . LEU A 1 92 ? 10.102 -1.598 -8.410 1.00 97.56 92 LEU A CA 1
ATOM 687 C C . LEU A 1 92 ? 11.147 -0.687 -9.063 1.00 97.56 92 LEU A C 1
ATOM 689 O O . LEU A 1 92 ? 11.439 -0.869 -10.241 1.00 97.56 92 LEU A O 1
ATOM 693 N N . MET A 1 93 ? 11.743 0.228 -8.298 1.00 97.56 93 MET A N 1
ATOM 694 C CA . MET A 1 93 ? 12.769 1.148 -8.787 1.00 97.56 93 MET A CA 1
ATOM 695 C C . MET A 1 93 ? 13.966 0.395 -9.375 1.00 97.56 93 MET A C 1
ATOM 697 O O . MET A 1 93 ? 14.327 0.640 -10.522 1.00 97.56 93 MET A O 1
ATOM 701 N N . VAL A 1 94 ? 14.503 -0.594 -8.652 1.00 97.94 94 VAL A N 1
ATOM 702 C CA . VAL A 1 94 ? 15.610 -1.434 -9.146 1.00 97.94 94 VAL A CA 1
ATOM 703 C C . VAL A 1 94 ? 15.228 -2.152 -10.445 1.00 97.94 94 VAL A C 1
ATOM 705 O O . VAL A 1 94 ? 15.996 -2.159 -11.402 1.00 97.94 94 VAL A O 1
ATOM 708 N N . ARG A 1 95 ? 14.014 -2.714 -10.531 1.00 97.44 95 ARG A N 1
ATOM 709 C CA . ARG A 1 95 ? 13.543 -3.381 -11.757 1.00 97.44 95 ARG A CA 1
ATOM 710 C C . ARG A 1 95 ? 13.409 -2.423 -12.937 1.00 97.44 95 ARG A C 1
ATOM 712 O O . ARG A 1 95 ? 13.697 -2.817 -14.064 1.00 97.44 95 ARG A O 1
ATOM 719 N N . VAL A 1 96 ? 12.949 -1.198 -12.699 1.00 98.12 96 VAL A N 1
ATOM 720 C CA . VAL A 1 96 ? 12.851 -0.171 -13.742 1.00 98.12 96 VAL A CA 1
ATOM 721 C C . VAL A 1 96 ? 14.243 0.247 -14.202 1.00 98.12 96 VAL A C 1
ATOM 723 O O . VAL A 1 96 ? 14.481 0.256 -15.405 1.00 98.12 96 VAL A O 1
ATOM 726 N N . MET A 1 97 ? 15.169 0.507 -13.275 1.00 97.62 97 MET A N 1
ATOM 727 C CA . MET A 1 97 ? 16.553 0.861 -13.604 1.00 97.62 97 MET A CA 1
ATOM 728 C C . MET A 1 97 ? 17.215 -0.212 -14.467 1.00 97.62 97 MET A C 1
ATOM 730 O O . MET A 1 97 ? 17.673 0.099 -15.560 1.00 97.62 97 MET A O 1
ATOM 734 N N . LEU A 1 98 ? 17.140 -1.483 -14.062 1.00 97.38 98 LEU A N 1
ATOM 735 C CA . LEU A 1 98 ? 17.709 -2.588 -14.840 1.00 97.38 98 LEU A CA 1
ATOM 736 C C . LEU A 1 98 ? 17.083 -2.712 -16.237 1.00 97.38 98 LEU A C 1
ATOM 738 O O . LEU A 1 98 ? 17.771 -3.025 -17.203 1.00 97.38 98 LEU A O 1
ATOM 742 N N . ARG A 1 99 ? 15.773 -2.468 -16.381 1.00 97.75 99 ARG A N 1
ATOM 743 C CA . ARG A 1 99 ? 15.121 -2.469 -17.704 1.00 97.75 99 ARG A CA 1
ATOM 744 C C . ARG A 1 99 ? 15.623 -1.331 -18.584 1.00 97.75 99 ARG A C 1
ATOM 746 O O . ARG A 1 99 ? 15.844 -1.553 -19.769 1.00 97.75 99 ARG A O 1
ATOM 753 N N . VAL A 1 100 ? 15.787 -0.141 -18.012 1.00 97.88 100 VAL A N 1
ATOM 754 C CA . VAL A 1 100 ? 16.308 1.027 -18.727 1.00 97.88 100 VAL A CA 1
ATOM 755 C C . VAL A 1 100 ? 17.756 0.789 -19.149 1.00 97.88 100 VAL A C 1
ATOM 757 O O . VAL A 1 100 ? 18.074 0.975 -20.318 1.00 97.88 100 VAL A O 1
ATOM 760 N N . GLU A 1 101 ? 18.607 0.318 -18.239 1.00 96.88 101 GLU A N 1
ATOM 761 C CA . GLU A 1 101 ? 20.010 -0.001 -18.524 1.00 96.88 101 GLU A CA 1
ATOM 762 C C . GLU A 1 101 ? 20.133 -1.051 -19.630 1.00 96.88 101 GLU A C 1
ATOM 764 O O . GLU A 1 101 ? 20.835 -0.829 -20.614 1.00 96.88 101 GLU A O 1
ATOM 769 N N . ASN A 1 102 ? 19.382 -2.151 -19.536 1.00 96.31 102 ASN A N 1
ATOM 770 C CA . ASN A 1 102 ? 19.395 -3.196 -20.559 1.00 96.31 102 ASN A CA 1
ATOM 771 C C . ASN A 1 102 ? 18.936 -2.683 -21.932 1.00 96.31 102 ASN A C 1
ATOM 773 O O . ASN A 1 102 ? 19.510 -3.061 -22.953 1.00 96.31 102 ASN A O 1
ATOM 777 N N . GLU A 1 103 ? 17.926 -1.812 -21.974 1.00 97.31 103 GLU A N 1
ATOM 778 C CA . GLU A 1 103 ? 17.443 -1.224 -23.225 1.00 97.31 103 GLU A CA 1
ATOM 779 C C . GLU A 1 103 ? 18.459 -0.246 -23.831 1.00 97.31 103 GLU A C 1
ATOM 781 O O . GLU A 1 103 ? 18.661 -0.241 -25.046 1.00 97.31 103 GLU A O 1
ATOM 786 N N . ILE A 1 104 ? 19.139 0.552 -23.001 1.00 96.31 104 ILE A N 1
ATOM 787 C CA . ILE A 1 104 ? 20.231 1.428 -23.445 1.00 96.31 104 ILE A CA 1
ATOM 788 C C . ILE A 1 104 ? 21.358 0.584 -24.043 1.00 96.31 104 ILE A C 1
ATOM 790 O O . ILE A 1 104 ? 21.754 0.826 -25.183 1.00 96.31 104 ILE A O 1
ATOM 794 N N . CYS A 1 105 ? 21.825 -0.439 -23.322 1.00 94.88 105 CYS A N 1
ATOM 795 C CA . CYS A 1 105 ? 22.876 -1.340 -23.794 1.00 94.88 105 CYS A CA 1
ATOM 796 C C . CYS A 1 105 ? 22.498 -2.002 -25.125 1.00 94.88 105 CYS A C 1
ATOM 798 O O . CYS A 1 105 ? 23.308 -2.043 -26.050 1.00 94.88 105 CYS A O 1
ATOM 800 N N . ARG A 1 106 ? 21.245 -2.454 -25.266 1.00 94.88 106 ARG A N 1
ATOM 801 C CA . ARG A 1 106 ? 20.741 -3.047 -26.510 1.00 94.88 106 ARG A CA 1
ATOM 802 C C . ARG A 1 106 ? 20.767 -2.059 -27.677 1.00 94.88 106 ARG A C 1
ATOM 804 O O . ARG A 1 106 ? 21.213 -2.414 -28.765 1.00 94.88 106 ARG A O 1
ATOM 811 N N . LYS A 1 107 ? 20.295 -0.826 -27.472 1.00 94.31 107 LYS A N 1
ATOM 812 C CA . LYS A 1 107 ? 20.289 0.208 -28.521 1.00 94.31 107 LYS A CA 1
ATOM 813 C C . LYS A 1 107 ? 21.699 0.612 -28.938 1.00 94.31 107 LYS A C 1
ATOM 815 O O . LYS A 1 107 ? 21.948 0.771 -30.128 1.00 94.31 107 LYS A O 1
ATOM 820 N N . LEU A 1 108 ? 22.611 0.755 -27.978 1.00 92.69 108 LEU A N 1
ATOM 821 C CA . LEU A 1 108 ? 24.011 1.068 -28.263 1.00 92.69 108 LEU A CA 1
ATOM 822 C C . LEU A 1 108 ? 24.683 -0.056 -29.061 1.00 92.69 108 LEU A C 1
ATOM 824 O O . LEU A 1 108 ? 25.311 0.232 -30.073 1.00 92.69 108 LEU A O 1
ATOM 828 N N . SER A 1 109 ? 24.470 -1.319 -28.675 1.00 90.81 109 SER A N 1
ATOM 829 C CA . SER A 1 109 ? 25.002 -2.479 -29.402 1.00 90.81 109 SER A CA 1
ATOM 830 C C . SER A 1 109 ? 24.482 -2.564 -30.842 1.00 90.81 109 SER A C 1
ATOM 832 O O . SER A 1 109 ? 25.258 -2.821 -31.760 1.00 90.81 109 SER A O 1
ATOM 834 N N . ASN A 1 110 ? 23.194 -2.293 -31.071 1.00 88.56 110 ASN A N 1
ATOM 835 C CA . ASN A 1 110 ? 22.639 -2.258 -32.427 1.00 88.56 110 ASN A CA 1
ATOM 836 C C . ASN A 1 110 ? 23.290 -1.166 -33.289 1.00 88.56 110 ASN A C 1
ATOM 838 O O . ASN A 1 110 ? 23.667 -1.427 -34.427 1.00 88.56 110 ASN A O 1
ATOM 842 N N . ASN A 1 111 ? 23.468 0.034 -32.729 1.00 84.00 111 ASN A N 1
ATOM 843 C CA . ASN A 1 111 ? 24.100 1.141 -33.444 1.00 84.00 111 ASN A CA 1
ATOM 844 C C . ASN A 1 111 ? 25.576 0.853 -33.776 1.00 84.00 111 ASN A C 1
ATOM 846 O O . ASN A 1 111 ? 26.057 1.273 -34.825 1.00 84.00 111 ASN A O 1
ATOM 850 N N . GLU A 1 112 ? 26.297 0.151 -32.898 1.00 86.44 112 GLU A N 1
ATOM 851 C CA . GLU A 1 112 ? 27.685 -0.264 -33.139 1.00 86.44 112 GLU A CA 1
ATOM 852 C C . GLU A 1 112 ? 27.779 -1.246 -34.317 1.00 86.44 112 GLU A C 1
ATOM 854 O O . GLU A 1 112 ? 28.567 -1.026 -35.237 1.00 86.44 112 GLU A O 1
ATOM 859 N N . MET A 1 113 ? 26.900 -2.255 -34.368 1.00 78.06 113 MET A N 1
ATOM 860 C CA . MET A 1 113 ? 26.831 -3.185 -35.504 1.00 78.06 113 MET A CA 1
ATOM 861 C C . MET A 1 113 ? 26.501 -2.471 -36.824 1.00 78.06 113 MET A C 1
ATOM 863 O O . MET A 1 113 ? 27.095 -2.773 -37.862 1.00 78.06 113 MET A O 1
ATOM 867 N N . ASP A 1 114 ? 25.585 -1.500 -36.800 1.00 77.75 114 ASP A N 1
ATOM 868 C CA . ASP A 1 114 ? 25.231 -0.710 -37.985 1.00 77.75 114 ASP A CA 1
ATOM 869 C C . ASP A 1 114 ? 26.421 0.118 -38.495 1.00 77.75 114 ASP A C 1
ATOM 871 O O . ASP A 1 114 ? 26.683 0.170 -39.704 1.00 77.75 114 ASP A O 1
ATOM 875 N N . LEU A 1 115 ? 27.181 0.728 -37.580 1.00 78.00 115 LEU A N 1
ATOM 876 C CA . LEU A 1 115 ? 28.403 1.463 -37.908 1.00 78.00 115 LEU A CA 1
ATOM 877 C C . LEU A 1 115 ? 29.475 0.548 -38.513 1.00 78.00 115 LEU A C 1
ATOM 879 O O . LEU A 1 115 ? 30.090 0.920 -39.515 1.00 78.00 115 LEU A O 1
ATOM 883 N N . ASP A 1 116 ? 29.666 -0.656 -37.976 1.00 80.56 116 ASP A N 1
ATOM 884 C CA . ASP A 1 116 ? 30.621 -1.631 -38.512 1.00 80.56 116 ASP A CA 1
ATOM 885 C C . ASP A 1 116 ? 30.222 -2.142 -39.901 1.00 80.56 116 ASP A C 1
ATOM 887 O O . ASP A 1 116 ? 31.073 -2.288 -40.789 1.00 80.56 116 ASP A O 1
ATOM 891 N N . HIS A 1 117 ? 28.927 -2.345 -40.149 1.00 77.88 117 HIS A N 1
ATOM 892 C CA . HIS A 1 117 ? 28.418 -2.690 -41.476 1.00 77.88 117 HIS A CA 1
ATOM 893 C C . HIS A 1 117 ? 28.627 -1.557 -42.490 1.00 77.88 117 HIS A C 1
ATOM 895 O O . HIS A 1 117 ? 29.054 -1.813 -43.623 1.00 77.88 117 HIS A O 1
ATOM 901 N N . LEU A 1 118 ? 28.379 -0.305 -42.097 1.00 74.81 118 LEU A N 1
ATOM 902 C CA . LEU A 1 118 ? 28.647 0.877 -42.924 1.00 74.81 118 LEU A CA 1
ATOM 903 C C . LEU A 1 118 ? 30.143 1.040 -43.218 1.00 74.81 118 LEU A C 1
ATOM 905 O O . LEU A 1 118 ? 30.529 1.271 -44.368 1.00 74.81 118 LEU A O 1
ATOM 909 N N . ARG A 1 119 ? 31.000 0.858 -42.208 1.00 78.50 119 ARG A N 1
ATOM 910 C CA . ARG A 1 119 ? 32.459 0.929 -42.352 1.00 78.50 119 ARG A CA 1
ATOM 911 C C . ARG A 1 119 ? 32.985 -0.159 -43.283 1.00 78.50 119 ARG A C 1
ATOM 913 O O . ARG A 1 119 ? 33.793 0.130 -44.163 1.00 78.50 119 ARG A O 1
ATOM 920 N N . SER A 1 120 ? 32.482 -1.383 -43.142 1.00 77.19 120 SER A N 1
ATOM 921 C CA . SER A 1 120 ? 32.848 -2.520 -43.996 1.00 77.19 120 SER A CA 1
ATOM 922 C C . SER A 1 120 ? 32.430 -2.309 -45.456 1.00 77.19 120 SER A C 1
ATOM 924 O O . SER A 1 120 ? 33.184 -2.645 -46.368 1.00 77.19 120 SER A O 1
ATOM 926 N N . ARG A 1 121 ? 31.264 -1.691 -45.704 1.00 72.88 121 ARG A N 1
ATOM 927 C CA . ARG A 1 121 ? 30.828 -1.305 -47.061 1.00 72.88 121 ARG A CA 1
ATOM 928 C C . ARG A 1 121 ? 31.681 -0.188 -47.662 1.00 72.88 121 ARG A C 1
ATOM 930 O O . ARG A 1 121 ? 32.002 -0.258 -48.843 1.00 72.88 121 ARG A O 1
ATOM 937 N N . SER A 1 122 ? 32.071 0.803 -46.861 1.00 69.62 122 SER A N 1
ATOM 938 C CA . SER A 1 122 ? 32.953 1.897 -47.294 1.00 69.62 122 SER A CA 1
ATOM 939 C C . SER A 1 122 ? 34.360 1.394 -47.651 1.00 69.62 122 SER A C 1
ATOM 941 O O . SER A 1 122 ? 34.887 1.712 -48.716 1.00 69.62 122 SER A O 1
ATOM 943 N N . LEU A 1 123 ? 34.938 0.509 -46.830 1.00 60.56 123 LEU A N 1
ATOM 944 C CA . LEU A 1 123 ? 36.244 -0.109 -47.103 1.00 60.56 123 LEU A CA 1
ATOM 945 C C . LEU A 1 123 ? 36.212 -1.098 -48.284 1.00 60.56 123 LEU A C 1
ATOM 947 O O . LEU A 1 123 ? 37.231 -1.295 -48.941 1.00 60.56 123 LEU A O 1
ATOM 951 N N . GLY A 1 124 ? 35.049 -1.681 -48.594 1.00 57.03 124 GLY A N 1
ATOM 952 C CA . GLY A 1 124 ? 34.827 -2.509 -49.786 1.00 57.03 124 GLY A CA 1
ATOM 953 C C . GLY A 1 124 ? 34.609 -1.726 -51.090 1.00 57.03 124 GLY A C 1
ATOM 954 O O . GLY A 1 124 ? 34.586 -2.336 -52.156 1.00 57.03 124 GLY A O 1
ATOM 955 N N . GLN A 1 125 ? 34.464 -0.397 -51.029 1.00 49.69 125 GLN A N 1
ATOM 956 C CA . GLN A 1 125 ? 34.250 0.490 -52.181 1.00 49.69 125 GLN A CA 1
ATOM 957 C C . GLN A 1 125 ? 35.418 1.457 -52.417 1.00 49.69 125 GLN A C 1
ATOM 959 O O . GLN A 1 125 ? 35.224 2.541 -52.959 1.00 49.69 125 GLN A O 1
ATOM 964 N N . SER A 1 126 ? 36.651 1.090 -52.055 1.00 44.41 126 SER A N 1
ATOM 965 C CA . SER A 1 126 ? 37.806 1.805 -52.603 1.00 44.41 126 SER A CA 1
ATOM 966 C C . SER A 1 126 ? 37.879 1.498 -54.105 1.00 44.41 126 SER A C 1
ATOM 968 O O . SER A 1 126 ? 38.103 0.334 -54.463 1.00 44.41 126 SER A O 1
ATOM 970 N N . PRO A 1 127 ? 37.678 2.475 -55.014 1.00 46.50 127 PRO A N 1
ATOM 971 C CA . PRO A 1 127 ? 37.994 2.243 -56.406 1.00 46.50 127 PRO A CA 1
ATOM 972 C C . PRO A 1 127 ? 39.504 2.045 -56.435 1.00 46.50 127 PRO A C 1
ATOM 974 O O . PRO A 1 127 ? 40.263 2.976 -56.169 1.00 46.50 127 PRO A O 1
ATOM 977 N N . ARG A 1 128 ? 39.945 0.809 -56.699 1.00 47.62 128 ARG A N 1
ATOM 978 C CA . ARG A 1 128 ? 41.331 0.536 -57.077 1.00 47.62 128 ARG A CA 1
ATOM 979 C C . ARG A 1 128 ? 41.691 1.579 -58.126 1.00 47.62 128 ARG A C 1
ATOM 981 O O . ARG A 1 128 ? 41.158 1.535 -59.233 1.00 47.62 128 ARG A O 1
ATOM 988 N N . ALA A 1 129 ? 42.553 2.524 -57.760 1.00 47.34 129 ALA A N 1
ATOM 989 C CA . ALA A 1 129 ? 43.221 3.377 -58.716 1.00 47.34 129 ALA A CA 1
ATOM 990 C C . ALA A 1 129 ? 43.941 2.424 -59.670 1.00 47.34 129 ALA A C 1
ATOM 992 O O . ALA A 1 129 ? 44.944 1.803 -59.318 1.00 47.34 129 ALA A O 1
ATOM 993 N N . SER A 1 130 ? 43.339 2.215 -60.838 1.00 44.78 130 SER A N 1
ATOM 994 C CA . SER A 1 130 ? 43.922 1.448 -61.921 1.00 44.78 130 SER A CA 1
ATOM 995 C C . SER A 1 130 ? 45.067 2.295 -62.458 1.00 44.78 130 SER A C 1
ATOM 997 O O . SER A 1 130 ? 44.892 3.107 -63.363 1.00 44.78 130 SER A O 1
ATOM 999 N N . ALA A 1 131 ? 46.236 2.172 -61.829 1.00 45.69 131 ALA A N 1
ATOM 1000 C CA . ALA A 1 131 ? 47.490 2.590 -62.422 1.00 45.69 131 ALA A CA 1
ATOM 1001 C C . ALA A 1 131 ? 47.761 1.622 -63.578 1.00 45.69 131 ALA A C 1
ATOM 1003 O O . ALA A 1 131 ? 48.435 0.604 -63.427 1.00 45.69 131 ALA A O 1
ATOM 1004 N N . ALA A 1 132 ? 47.141 1.908 -64.722 1.00 44.75 132 ALA A N 1
ATOM 1005 C CA . ALA A 1 132 ? 47.506 1.305 -65.984 1.00 44.75 132 ALA A CA 1
ATOM 1006 C C . ALA A 1 132 ? 48.984 1.632 -66.228 1.00 44.75 132 ALA A C 1
ATOM 1008 O O . ALA A 1 132 ? 49.356 2.793 -66.402 1.00 44.75 132 ALA A O 1
ATOM 1009 N N . LEU A 1 133 ? 49.826 0.598 -66.186 1.00 42.97 133 LEU A N 1
ATOM 1010 C CA . LEU A 1 133 ? 51.174 0.655 -66.724 1.00 42.97 133 LEU A CA 1
ATOM 1011 C C . LEU A 1 133 ? 51.083 1.119 -68.183 1.00 42.97 133 LEU A C 1
ATOM 1013 O O . LEU A 1 133 ? 50.568 0.390 -69.029 1.00 42.97 133 LEU A O 1
ATOM 1017 N N . MET A 1 134 ? 51.602 2.307 -68.478 1.00 42.59 134 MET A N 1
ATOM 1018 C CA . MET A 1 134 ? 51.992 2.673 -69.837 1.00 42.59 134 MET A CA 1
ATOM 1019 C C . MET A 1 134 ? 53.424 2.170 -70.067 1.00 42.59 134 MET A C 1
ATOM 1021 O O . MET A 1 134 ? 54.308 2.524 -69.281 1.00 42.59 134 MET A O 1
ATOM 1025 N N . PRO A 1 135 ? 53.689 1.344 -71.094 1.00 44.62 135 PRO A N 1
ATOM 1026 C CA . PRO A 1 135 ? 55.038 0.917 -71.415 1.00 44.62 135 PRO A CA 1
ATOM 1027 C C . PRO A 1 135 ? 55.698 1.925 -72.364 1.00 44.62 135 PRO A C 1
ATOM 1029 O O . PRO A 1 135 ? 55.174 2.198 -73.437 1.00 44.62 135 PRO A O 1
ATOM 1032 N N . GLY A 1 136 ? 56.888 2.400 -71.993 1.00 46.41 136 GLY A N 1
ATOM 1033 C CA . GLY A 1 136 ? 57.890 2.913 -72.934 1.00 46.41 136 GLY A CA 1
ATOM 1034 C C . GLY A 1 136 ? 57.715 4.359 -73.410 1.00 46.41 136 GLY A C 1
ATOM 1035 O O . GLY A 1 136 ? 56.717 4.727 -74.017 1.00 46.41 136 GLY A O 1
ATOM 1036 N N . GLY A 1 137 ? 58.752 5.170 -73.198 1.00 39.78 137 GLY A N 1
ATOM 1037 C CA . GLY A 1 137 ? 58.888 6.492 -73.805 1.00 39.78 137 GLY A CA 1
ATOM 1038 C C . GLY A 1 137 ? 60.060 7.245 -73.192 1.00 39.78 137 GLY A C 1
ATOM 1039 O O . GLY A 1 137 ? 60.011 7.633 -72.033 1.00 39.78 137 GLY A O 1
ATOM 1040 N N . GLU A 1 138 ? 61.135 7.357 -73.957 1.00 41.84 138 GLU A N 1
ATOM 1041 C CA . GLU A 1 138 ? 62.491 7.712 -73.551 1.00 41.84 138 GLU A CA 1
ATOM 1042 C C . GLU A 1 138 ? 62.636 9.094 -72.898 1.00 41.84 138 GLU A C 1
ATOM 1044 O O . GLU A 1 138 ? 62.002 10.081 -73.268 1.00 41.84 138 GLU A O 1
ATOM 1049 N N . ILE A 1 139 ? 63.564 9.159 -71.943 1.00 50.03 139 ILE A N 1
ATOM 1050 C CA . ILE A 1 139 ? 64.093 10.400 -71.385 1.00 50.03 139 ILE A CA 1
ATOM 1051 C C . ILE A 1 139 ? 64.969 11.035 -72.467 1.00 50.03 139 ILE A C 1
ATOM 1053 O O . ILE A 1 139 ? 66.052 10.523 -72.750 1.00 50.03 139 ILE A O 1
ATOM 1057 N N . SER A 1 140 ? 64.531 12.147 -73.056 1.00 44.28 140 SER A N 1
ATOM 1058 C CA . SER A 1 140 ? 65.394 12.960 -73.913 1.00 44.28 140 SER A CA 1
ATOM 1059 C C . SER A 1 140 ? 65.646 14.326 -73.281 1.00 44.28 140 SER A C 1
ATOM 1061 O O . SER A 1 140 ? 64.732 15.113 -73.041 1.00 44.28 140 SER A O 1
ATOM 1063 N N . LYS A 1 141 ? 66.924 14.554 -72.967 1.00 45.50 141 LYS A N 1
ATOM 1064 C CA . LYS A 1 141 ? 67.540 15.811 -72.529 1.00 45.50 141 LYS A CA 1
ATOM 1065 C C . LYS A 1 141 ? 67.638 16.765 -73.724 1.00 45.50 141 LYS A C 1
ATOM 1067 O O . LYS A 1 141 ? 68.237 16.395 -74.727 1.00 45.50 141 LYS A O 1
ATOM 1072 N N . ALA A 1 142 ? 67.177 17.998 -73.564 1.00 39.72 142 ALA A N 1
ATOM 1073 C CA . ALA A 1 142 ? 67.598 19.176 -74.331 1.00 39.72 142 ALA A CA 1
ATOM 1074 C C . ALA A 1 142 ? 67.011 20.409 -73.624 1.00 39.72 142 ALA A C 1
ATOM 1076 O O . ALA A 1 142 ? 65.865 20.345 -73.192 1.00 39.72 142 ALA A O 1
ATOM 1077 N N . ALA A 1 143 ? 67.668 21.547 -73.462 1.00 41.62 143 ALA A N 1
ATOM 1078 C CA . ALA A 1 143 ? 69.060 21.976 -73.503 1.00 41.62 143 ALA A CA 1
ATOM 1079 C C . ALA A 1 143 ? 69.086 23.272 -72.668 1.00 41.62 143 ALA A C 1
ATOM 1081 O O . ALA A 1 143 ? 68.027 23.944 -72.627 1.00 41.62 143 ALA A O 1
#

Secondary structure (DSSP, 8-state):
---------------------S---------------HHHHHHHHHHHHHHHHHTTPPPPHHHHHHHHHHHHHHHHHHHHHHHHHHHHHHHHHHHHHHHHHHHHHHHHHHHHHHHHHHHHHHHTT------------------